Protein AF-G7H047-F1 (afdb_monomer_lite)

Secondary structure (DSSP, 8-state):
------HHHHHHHHHHHHHHHHHHHHHHHHHHHHHHHH--SS-SSHHHHHHHHHHHHHHHHHHHHHHHHHHHHHHHHHHHHHHHHHHHHHHHHHHHHH--

Foldseek 3Di:
DDPPDPLVVLVVVLVVLVVVLVVLVVVLVVVVVVVVVCPQVFDPDPVSVVVSVVVVVVVVVVSVVSVVVSVVSVVVSVVSVVVSVVVVVVVVVVVVVPPD

Organism: NCBI:txid1073574

InterPro domains:
  IPR036689 ESAT-6-like superfamily [SSF140453] (4-98)

Structure (mmCIF, N/CA/C/O backbone):
data_AF-G7H047-F1
#
_entry.id   AF-G7H047-F1
#
loop_
_atom_site.group_PDB
_atom_site.id
_atom_site.type_symbol
_atom_site.label_atom_id
_atom_site.label_alt_id
_atom_site.label_comp_id
_atom_site.label_asym_id
_atom_site.label_entity_id
_atom_site.label_seq_id
_atom_site.pdbx_PDB_ins_code
_atom_site.Cartn_x
_atom_site.Cartn_y
_atom_site.Cartn_z
_atom_site.occupancy
_atom_site.B_iso_or_equiv
_atom_site.auth_seq_id
_atom_site.auth_comp_id
_atom_site.auth_asym_id
_atom_site.auth_atom_id
_atom_site.pdbx_PDB_model_num
ATOM 1 N N . MET A 1 1 ? 34.529 -2.623 -17.248 1.00 36.81 1 MET A N 1
ATOM 2 C CA . MET A 1 1 ? 33.609 -3.587 -16.614 1.00 36.81 1 MET A CA 1
ATOM 3 C C . MET A 1 1 ? 32.209 -3.126 -16.977 1.00 36.81 1 MET A C 1
ATOM 5 O O . MET A 1 1 ? 31.799 -2.085 -16.490 1.00 36.81 1 MET A O 1
ATOM 9 N N . VAL A 1 2 ? 31.563 -3.771 -17.951 1.00 47.03 2 VAL A N 1
ATOM 10 C CA . VAL A 1 2 ? 30.205 -3.394 -18.374 1.00 47.03 2 VAL A CA 1
ATOM 11 C C . VAL A 1 2 ? 29.246 -4.102 -17.427 1.00 47.03 2 VAL A C 1
ATOM 13 O O . VAL A 1 2 ? 29.203 -5.330 -17.402 1.00 47.03 2 VAL A O 1
ATOM 16 N N . THR A 1 3 ? 28.541 -3.343 -16.596 1.00 52.94 3 THR A N 1
ATOM 17 C CA . THR A 1 3 ? 27.418 -3.835 -15.796 1.00 52.94 3 THR A CA 1
ATOM 18 C C . THR A 1 3 ? 26.299 -4.207 -16.759 1.00 52.94 3 THR A C 1
ATOM 20 O O . THR A 1 3 ? 25.560 -3.348 -17.230 1.00 52.94 3 THR A O 1
ATOM 23 N N . ARG A 1 4 ? 26.215 -5.490 -17.117 1.00 59.09 4 ARG A N 1
ATOM 24 C CA . ARG A 1 4 ? 25.092 -6.025 -17.883 1.00 59.09 4 ARG A CA 1
ATOM 25 C C . ARG A 1 4 ? 23.937 -6.195 -16.902 1.00 59.09 4 ARG A C 1
ATOM 27 O O . ARG A 1 4 ? 23.961 -7.104 -16.079 1.00 59.09 4 ARG A O 1
ATOM 34 N N . VAL A 1 5 ? 23.007 -5.25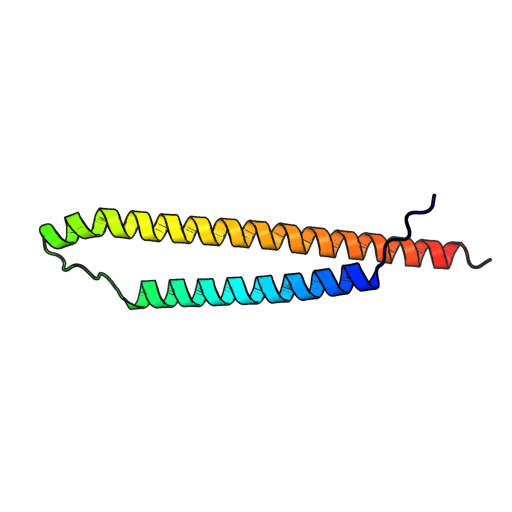0 -16.918 1.00 65.19 5 VAL A N 1
ATOM 35 C CA . VAL A 1 5 ? 21.757 -5.360 -16.166 1.00 65.19 5 VAL A CA 1
ATOM 36 C C . VAL A 1 5 ? 20.928 -6.466 -16.821 1.00 65.19 5 VAL A C 1
ATOM 38 O O . VAL A 1 5 ? 20.806 -6.504 -18.043 1.00 65.19 5 VAL A O 1
ATOM 41 N N . ASP A 1 6 ? 20.424 -7.402 -16.021 1.00 75.38 6 ASP A N 1
ATOM 42 C CA . ASP A 1 6 ? 19.525 -8.458 -16.489 1.00 75.38 6 ASP A CA 1
ATOM 43 C C . ASP A 1 6 ? 18.095 -7.900 -16.537 1.00 75.38 6 ASP A C 1
ATOM 45 O O . ASP A 1 6 ? 17.403 -7.809 -15.521 1.00 75.38 6 ASP A O 1
ATOM 49 N N . PHE A 1 7 ? 17.693 -7.427 -17.718 1.00 69.38 7 PHE A N 1
ATOM 50 C CA . PHE A 1 7 ? 16.418 -6.737 -17.925 1.00 69.38 7 PHE A CA 1
ATOM 51 C C . PHE A 1 7 ? 15.208 -7.640 -17.761 1.00 69.38 7 PHE A C 1
ATOM 53 O O . PHE A 1 7 ? 14.179 -7.183 -17.269 1.00 69.38 7 PHE A O 1
ATOM 60 N N . GLU A 1 8 ? 15.317 -8.906 -18.154 1.00 71.38 8 GLU A N 1
ATOM 61 C CA . GLU A 1 8 ? 14.228 -9.861 -17.976 1.00 71.38 8 GLU A CA 1
ATOM 62 C C . GLU A 1 8 ? 14.024 -10.157 -16.496 1.00 71.38 8 GLU A C 1
ATOM 64 O O . GLU A 1 8 ? 12.883 -10.146 -16.035 1.00 71.38 8 GLU A O 1
ATOM 69 N N . ALA A 1 9 ? 15.111 -10.307 -15.733 1.00 75.12 9 ALA A N 1
ATOM 70 C CA . ALA A 1 9 ? 15.025 -10.455 -14.286 1.00 75.12 9 ALA A CA 1
ATOM 71 C C . ALA A 1 9 ? 14.430 -9.211 -13.606 1.00 75.12 9 ALA A C 1
ATOM 73 O O . ALA A 1 9 ? 13.602 -9.345 -12.704 1.00 75.12 9 ALA A O 1
ATOM 74 N N . LEU A 1 10 ? 14.803 -8.002 -14.042 1.00 70.94 10 LEU A N 1
ATOM 75 C CA . LEU A 1 10 ? 14.236 -6.771 -13.484 1.00 70.94 10 LEU A CA 1
ATOM 76 C C . LEU A 1 10 ? 12.751 -6.613 -13.831 1.00 70.94 10 LEU A C 1
ATOM 78 O O . LEU A 1 10 ? 11.960 -6.300 -12.949 1.00 70.94 10 LEU A O 1
ATOM 82 N N . ARG A 1 11 ? 12.365 -6.866 -15.087 1.00 75.50 11 ARG A N 1
ATOM 83 C CA . ARG A 1 11 ? 10.971 -6.787 -15.544 1.00 75.50 11 ARG A CA 1
ATOM 84 C C . ARG A 1 11 ? 10.088 -7.789 -14.803 1.00 75.50 11 ARG A C 1
ATOM 86 O O . ARG A 1 11 ? 9.048 -7.403 -14.283 1.00 75.50 11 ARG A O 1
ATOM 93 N N . ALA A 1 12 ? 10.536 -9.039 -14.688 1.00 81.19 12 ALA A N 1
ATOM 94 C CA . ALA A 1 12 ? 9.830 -10.070 -13.932 1.00 81.19 12 ALA A CA 1
ATOM 95 C C . ALA A 1 12 ? 9.740 -9.734 -12.433 1.00 81.19 12 ALA A C 1
ATOM 97 O O . ALA A 1 12 ? 8.739 -10.042 -11.788 1.00 81.19 12 ALA A O 1
ATOM 98 N N . GLY A 1 13 ? 10.772 -9.096 -11.870 1.00 77.88 13 GLY A N 1
ATOM 99 C CA . GLY A 1 13 ? 10.755 -8.606 -10.492 1.00 77.88 13 GLY A CA 1
ATOM 100 C C . GLY A 1 13 ? 9.738 -7.484 -10.278 1.00 77.88 13 GLY A C 1
ATOM 101 O O . GLY A 1 13 ? 9.036 -7.483 -9.272 1.00 77.88 13 GLY A O 1
ATOM 102 N N . THR A 1 14 ? 9.614 -6.560 -11.231 1.00 77.31 14 THR A N 1
ATOM 103 C CA . THR A 1 14 ? 8.604 -5.495 -11.194 1.00 77.31 14 THR A CA 1
ATOM 104 C C . THR A 1 14 ? 7.184 -6.050 -11.293 1.00 77.31 14 THR A C 1
ATOM 106 O O . THR A 1 14 ? 6.346 -5.662 -10.488 1.00 77.31 14 THR A O 1
ATOM 109 N N . GLU A 1 15 ? 6.927 -7.002 -12.197 1.00 80.88 15 GLU A N 1
ATOM 110 C CA . GLU A 1 15 ? 5.621 -7.676 -12.316 1.00 80.88 15 GLU A CA 1
ATOM 111 C C . GLU A 1 15 ? 5.221 -8.363 -10.992 1.00 80.88 15 GLU A C 1
ATOM 113 O O . GLU A 1 15 ? 4.108 -8.183 -10.504 1.00 80.88 15 GLU A O 1
ATOM 118 N N . GLN A 1 16 ? 6.152 -9.065 -10.335 1.00 79.81 16 GLN A N 1
ATOM 119 C CA . GLN A 1 16 ? 5.905 -9.674 -9.017 1.00 79.81 16 GLN A CA 1
ATOM 120 C C . GLN A 1 16 ? 5.626 -8.636 -7.920 1.00 79.81 16 GLN A C 1
ATOM 122 O O . GLN A 1 16 ? 4.818 -8.872 -7.022 1.00 79.81 16 GLN A O 1
ATOM 127 N N . LEU A 1 17 ? 6.294 -7.481 -7.960 1.00 75.12 17 LEU A N 1
ATOM 128 C CA . LEU A 1 17 ? 6.045 -6.406 -7.000 1.00 75.12 17 LEU A CA 1
ATOM 129 C C . LEU A 1 17 ? 4.676 -5.745 -7.216 1.00 75.12 17 LEU A C 1
ATOM 131 O O . LEU A 1 17 ? 4.043 -5.351 -6.236 1.00 75.12 17 LEU A O 1
ATOM 135 N N . GLU A 1 18 ? 4.205 -5.651 -8.461 1.00 81.25 18 GLU A N 1
ATOM 136 C CA . GLU A 1 18 ? 2.845 -5.204 -8.780 1.00 81.25 18 GLU A CA 1
ATOM 137 C C . GLU A 1 18 ? 1.788 -6.182 -8.247 1.00 81.25 18 GLU A C 1
ATOM 139 O O . GLU A 1 18 ? 0.802 -5.745 -7.656 1.00 81.25 18 GLU A O 1
ATOM 144 N N . GLU A 1 19 ? 2.015 -7.494 -8.351 1.00 84.50 19 GLU A N 1
ATOM 145 C CA . GLU A 1 19 ? 1.115 -8.496 -7.760 1.00 84.50 19 GLU A CA 1
ATOM 146 C C . GLU A 1 19 ? 1.040 -8.367 -6.231 1.00 84.50 19 GLU A C 1
ATOM 148 O O . GLU A 1 19 ? -0.050 -8.304 -5.658 1.00 84.50 19 GLU A O 1
ATOM 153 N N . VAL A 1 20 ? 2.191 -8.253 -5.556 1.00 78.81 20 VAL A N 1
ATOM 154 C CA . VAL A 1 20 ? 2.243 -8.065 -4.094 1.00 78.81 20 VAL A CA 1
ATOM 155 C C . VAL A 1 20 ? 1.547 -6.768 -3.682 1.00 78.81 20 VAL A C 1
ATOM 157 O O . VAL A 1 20 ? 0.832 -6.738 -2.678 1.00 78.81 20 VAL A O 1
ATOM 160 N N . ARG A 1 21 ? 1.726 -5.691 -4.453 1.00 77.88 21 ARG A N 1
ATOM 161 C CA . ARG A 1 21 ? 1.024 -4.423 -4.236 1.00 77.88 21 ARG A CA 1
ATOM 162 C C . ARG A 1 21 ? -0.489 -4.631 -4.251 1.00 77.88 21 ARG A C 1
ATOM 164 O O . ARG A 1 21 ? -1.170 -4.226 -3.305 1.00 77.88 21 ARG A O 1
ATOM 171 N N . ASP A 1 22 ? -0.998 -5.268 -5.297 1.00 84.81 22 ASP A N 1
ATOM 172 C CA . ASP A 1 22 ? -2.430 -5.468 -5.494 1.00 84.81 22 ASP A CA 1
ATOM 173 C C . ASP A 1 22 ? -3.028 -6.353 -4.385 1.00 84.81 22 ASP A C 1
ATOM 175 O O . ASP A 1 22 ? -4.113 -6.061 -3.868 1.00 84.81 22 ASP A O 1
ATOM 179 N N . GLU A 1 23 ? -2.304 -7.386 -3.940 1.00 85.25 23 GLU A N 1
ATOM 180 C CA . GLU A 1 23 ? -2.705 -8.218 -2.801 1.00 85.25 23 GLU A CA 1
ATOM 181 C C . GLU A 1 23 ? -2.791 -7.423 -1.492 1.00 85.25 23 GLU A C 1
ATOM 183 O O . GLU A 1 23 ? -3.797 -7.504 -0.777 1.00 85.25 23 GLU A O 1
ATOM 188 N N . VAL A 1 24 ? -1.770 -6.622 -1.169 1.00 78.12 24 VAL A N 1
ATOM 189 C CA . VAL A 1 24 ? -1.753 -5.811 0.061 1.00 78.12 24 VAL A CA 1
ATOM 190 C C . VAL A 1 24 ? -2.889 -4.784 0.048 1.00 78.12 24 VAL A C 1
ATOM 192 O O . VAL A 1 24 ? -3.544 -4.559 1.075 1.00 78.12 24 VAL A O 1
ATOM 195 N N . GLN A 1 25 ? -3.174 -4.195 -1.113 1.00 82.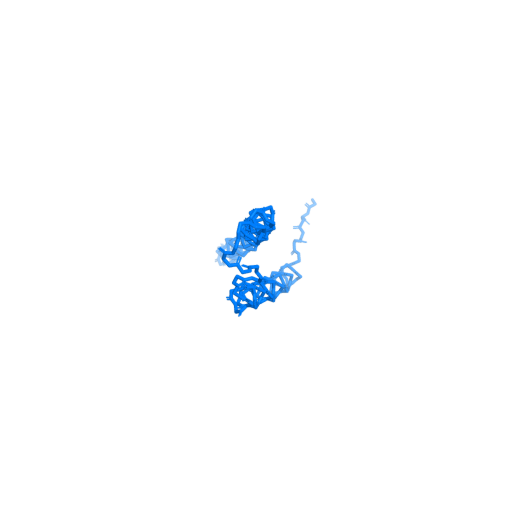19 25 GLN A N 1
ATOM 196 C CA . GLN A 1 25 ? -4.263 -3.239 -1.273 1.00 82.19 25 GLN A CA 1
ATOM 197 C C . GLN A 1 25 ? -5.628 -3.915 -1.068 1.00 82.19 25 GLN A C 1
ATOM 199 O O . GLN A 1 25 ? -6.457 -3.407 -0.310 1.00 82.19 25 GLN A O 1
ATOM 204 N N . GLN A 1 26 ? -5.833 -5.118 -1.619 1.00 87.12 26 GLN A N 1
ATOM 205 C CA . GLN A 1 26 ? -7.044 -5.909 -1.374 1.00 87.12 26 GLN A CA 1
ATOM 206 C C . GLN A 1 26 ? -7.217 -6.302 0.096 1.00 87.12 26 GLN A C 1
ATOM 208 O O . GLN A 1 26 ? -8.329 -6.220 0.624 1.00 87.12 26 GLN A O 1
ATOM 213 N N . ILE A 1 27 ? -6.148 -6.741 0.766 1.00 83.31 27 ILE A N 1
ATOM 214 C CA . ILE A 1 27 ? -6.190 -7.099 2.192 1.00 83.31 27 ILE A CA 1
ATOM 215 C C . ILE A 1 27 ? -6.614 -5.887 3.021 1.00 83.31 27 ILE A C 1
ATOM 217 O O . ILE A 1 27 ? -7.485 -6.008 3.882 1.00 83.31 27 ILE A O 1
ATOM 221 N N . THR A 1 28 ? -6.056 -4.717 2.721 1.00 79.62 28 THR A N 1
ATOM 222 C CA . THR A 1 28 ? -6.353 -3.474 3.442 1.00 79.62 28 THR A CA 1
ATOM 223 C C . THR A 1 28 ? -7.794 -3.038 3.233 1.00 79.62 28 THR A C 1
ATOM 225 O O . THR A 1 28 ? -8.500 -2.808 4.212 1.00 79.62 28 THR A O 1
ATOM 228 N N . SER A 1 29 ? -8.285 -3.039 1.991 1.00 83.50 29 SER A N 1
ATOM 229 C CA . SER A 1 29 ? -9.693 -2.733 1.713 1.00 83.50 29 SER A CA 1
ATOM 230 C C . SER A 1 29 ? -10.650 -3.716 2.393 1.00 83.50 29 SER A C 1
ATOM 232 O O . SER A 1 29 ? -11.691 -3.309 2.910 1.00 83.50 29 SER A O 1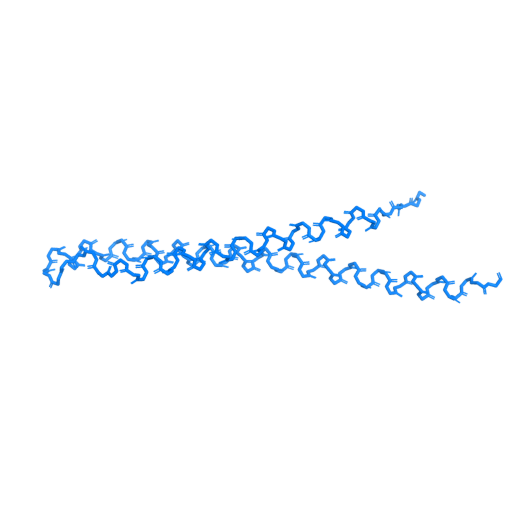
ATOM 234 N N . ARG A 1 30 ? -10.308 -5.013 2.451 1.00 84.06 30 ARG A N 1
ATOM 235 C CA . ARG A 1 30 ? -11.106 -6.010 3.186 1.00 84.06 30 ARG A CA 1
ATOM 236 C C . ARG A 1 30 ? -11.100 -5.742 4.687 1.00 84.06 30 ARG A C 1
ATOM 238 O O . ARG A 1 30 ? -12.145 -5.870 5.319 1.00 84.06 30 ARG A O 1
ATOM 245 N N . LEU A 1 31 ? -9.951 -5.388 5.258 1.00 79.44 31 LEU A N 1
ATOM 246 C CA . LEU A 1 31 ? -9.830 -5.095 6.682 1.00 79.44 31 LEU A CA 1
ATOM 247 C C . LEU A 1 31 ? -10.628 -3.838 7.056 1.00 79.44 31 LEU A C 1
ATOM 249 O O . LEU A 1 31 ? -11.429 -3.891 7.983 1.00 79.44 31 LEU A O 1
ATOM 253 N N . GLN A 1 32 ? -10.492 -2.760 6.280 1.00 76.69 32 GLN A N 1
ATOM 254 C CA . GLN A 1 32 ? -11.276 -1.531 6.437 1.00 76.69 32 GLN A CA 1
ATOM 255 C C . GLN A 1 32 ? -12.778 -1.804 6.325 1.00 76.69 32 GLN A C 1
ATOM 257 O O . GLN A 1 32 ? -13.552 -1.358 7.167 1.00 76.69 32 GLN A O 1
ATOM 262 N N . GLY A 1 33 ? -13.191 -2.596 5.330 1.00 76.88 33 GLY A N 1
ATOM 263 C CA . GLY A 1 33 ? -14.589 -2.986 5.161 1.00 76.88 33 GLY A CA 1
ATOM 264 C C . GLY A 1 33 ? -15.131 -3.789 6.345 1.00 76.88 33 GLY A C 1
ATOM 265 O O . GLY A 1 33 ? -16.260 -3.562 6.772 1.00 76.88 33 GLY A O 1
ATOM 266 N N . ARG A 1 34 ? -14.329 -4.699 6.914 1.00 77.38 34 ARG A N 1
ATOM 267 C CA . ARG A 1 34 ? -14.716 -5.477 8.101 1.00 77.38 34 ARG A CA 1
ATOM 268 C C . ARG A 1 34 ? -14.804 -4.616 9.358 1.00 77.38 34 ARG A C 1
ATOM 270 O O . ARG A 1 34 ? -15.795 -4.728 10.066 1.00 77.38 34 ARG A O 1
ATOM 277 N N . LEU A 1 35 ? -13.832 -3.737 9.592 1.00 70.69 35 LEU A N 1
ATOM 278 C CA . LEU A 1 35 ? -13.849 -2.802 10.722 1.00 70.69 35 LEU A CA 1
ATOM 279 C C . LEU A 1 35 ? -15.051 -1.851 10.641 1.00 70.69 35 LEU A C 1
ATOM 281 O O . LEU A 1 35 ? -15.754 -1.654 11.627 1.00 70.69 35 LEU A O 1
ATOM 285 N N . ALA A 1 36 ? -15.352 -1.324 9.451 1.00 69.81 36 ALA A N 1
ATOM 286 C CA . ALA A 1 36 ? -16.532 -0.489 9.239 1.00 69.81 36 ALA A CA 1
ATOM 287 C C . ALA A 1 36 ? -17.847 -1.261 9.463 1.00 69.81 36 ALA A C 1
ATOM 289 O O . ALA A 1 36 ? -18.810 -0.701 9.986 1.00 69.81 36 ALA A O 1
ATOM 290 N N . ALA A 1 37 ? -17.893 -2.542 9.079 1.00 69.56 37 ALA A N 1
ATOM 291 C CA . ALA A 1 37 ? -19.068 -3.396 9.246 1.00 69.56 37 ALA A CA 1
ATOM 292 C C . ALA A 1 37 ? -19.310 -3.837 10.699 1.00 69.56 37 ALA A C 1
ATOM 294 O O . ALA A 1 37 ? -20.456 -4.100 11.060 1.00 69.56 37 ALA A O 1
ATOM 295 N N . GLU A 1 38 ? -18.267 -3.916 11.530 1.00 66.06 38 GLU A N 1
ATOM 296 C CA . GLU A 1 38 ? -18.399 -4.249 12.956 1.00 66.06 38 GLU A CA 1
ATOM 297 C C . GLU A 1 38 ? -19.097 -3.138 13.765 1.00 66.06 38 GLU A C 1
ATOM 299 O O . GLU A 1 38 ? -19.673 -3.425 14.816 1.00 66.06 38 GLU A O 1
ATOM 304 N N . GLY A 1 39 ? -19.155 -1.903 13.248 1.00 61.00 39 GLY A N 1
ATOM 305 C CA . GLY A 1 39 ? -19.860 -0.786 13.885 1.00 61.00 39 GLY A CA 1
ATOM 306 C C . GLY A 1 39 ? -19.279 -0.403 15.255 1.00 61.00 39 GLY A C 1
ATOM 307 O O . GLY A 1 39 ? -18.220 -0.876 15.662 1.00 61.00 39 GLY A O 1
ATOM 308 N N . GLN A 1 40 ? -19.962 0.479 15.997 1.00 59.03 40 GLN A N 1
ATOM 309 C CA . GLN A 1 40 ? -19.553 0.805 17.369 1.00 59.03 40 GLN A CA 1
ATOM 310 C C . GLN A 1 40 ? -19.760 -0.434 18.260 1.00 59.03 40 GLN A C 1
ATOM 312 O O . GLN A 1 40 ? -20.882 -0.742 18.660 1.00 59.03 40 GLN A O 1
ATOM 317 N N . SER A 1 41 ? -18.677 -1.141 18.589 1.00 56.09 41 SER A N 1
ATOM 318 C CA . SER A 1 41 ? -18.705 -2.362 19.419 1.00 56.09 41 SER A CA 1
ATOM 319 C C . SER A 1 41 ? -19.113 -2.093 20.873 1.00 56.09 41 SER A C 1
ATOM 321 O O . SER A 1 41 ? -19.374 -3.014 21.645 1.00 56.09 41 SER A O 1
ATOM 323 N N . TRP A 1 42 ? -19.159 -0.818 21.251 1.00 63.34 42 TRP A N 1
ATOM 324 C CA . TRP A 1 42 ? -19.329 -0.351 22.613 1.00 63.34 42 TRP A CA 1
ATOM 325 C C . TRP A 1 42 ? -20.552 0.564 22.629 1.00 63.34 42 TRP A C 1
ATOM 327 O O . TRP A 1 42 ? -20.600 1.551 21.893 1.00 63.34 42 TRP A O 1
ATOM 337 N N . GLY A 1 43 ? -21.574 0.184 23.398 1.00 57.22 43 GLY A N 1
ATOM 338 C CA . GLY A 1 43 ? -22.841 0.910 23.477 1.00 57.22 43 GLY A CA 1
ATOM 339 C C . GLY A 1 43 ? -22.663 2.395 23.814 1.00 57.22 43 GLY A C 1
ATOM 340 O O . GLY A 1 43 ? -21.620 2.835 24.291 1.00 57.22 43 GLY A O 1
ATOM 341 N N . SER A 1 44 ? -23.706 3.191 23.581 1.00 64.88 44 SER A N 1
ATOM 342 C CA . SER A 1 44 ? -23.681 4.648 23.784 1.00 64.88 44 SER A CA 1
ATOM 343 C C . SER A 1 44 ? -23.697 5.085 25.258 1.00 64.88 44 SER A C 1
ATOM 345 O O . SER A 1 44 ? -24.014 6.238 25.548 1.00 64.88 44 SER A O 1
ATOM 347 N N . ASP A 1 45 ? -23.435 4.179 26.201 1.00 69.38 45 ASP A N 1
ATOM 348 C CA . ASP A 1 45 ? -23.365 4.494 27.622 1.00 69.38 45 ASP A CA 1
ATOM 349 C C . ASP A 1 45 ? -21.997 5.099 27.994 1.00 69.38 45 ASP A C 1
ATOM 351 O O . ASP A 1 45 ? -21.001 4.998 27.272 1.00 69.38 45 ASP A O 1
ATOM 355 N N . THR A 1 46 ? -21.937 5.812 29.120 1.00 67.19 46 THR A N 1
ATOM 356 C CA . THR A 1 46 ? -20.708 6.494 29.564 1.00 67.19 46 THR A CA 1
ATOM 357 C C . THR A 1 46 ? -19.502 5.542 29.687 1.00 67.19 46 THR A C 1
ATOM 359 O O . THR A 1 46 ? -18.407 5.918 29.259 1.00 67.19 46 THR A O 1
ATOM 362 N N . PRO A 1 47 ? -19.651 4.302 30.202 1.00 69.12 47 PRO A N 1
ATOM 363 C CA . PRO A 1 47 ? -18.566 3.321 30.199 1.00 69.12 47 PRO A CA 1
ATOM 364 C C . PRO A 1 47 ? -18.153 2.881 28.787 1.00 69.12 47 PRO A C 1
ATOM 366 O O . PRO A 1 47 ? -16.957 2.860 28.498 1.00 69.12 47 PRO A O 1
ATOM 369 N N . GLY A 1 48 ? -19.111 2.588 27.900 1.00 61.62 48 GLY A N 1
ATOM 370 C CA . GLY A 1 48 ? -18.849 2.183 26.518 1.00 61.62 48 GLY A CA 1
ATOM 371 C C . GLY A 1 48 ? -18.141 3.261 25.704 1.00 61.62 48 GLY A C 1
ATOM 372 O O . GLY A 1 48 ? -17.150 2.975 25.039 1.00 61.62 48 GLY A O 1
ATOM 373 N N . SER A 1 49 ? -18.556 4.522 25.833 1.00 64.25 49 SER A N 1
ATOM 374 C CA . SER A 1 49 ? -17.918 5.653 25.141 1.00 64.25 49 SER A CA 1
ATOM 375 C C . SER A 1 49 ? -16.499 5.951 25.642 1.00 64.25 49 SER A C 1
ATOM 377 O O . SER A 1 49 ? -15.616 6.256 24.841 1.00 64.25 49 SER A O 1
ATOM 379 N N . THR A 1 50 ? -16.241 5.801 26.946 1.00 67.81 50 THR A N 1
ATOM 380 C CA . THR A 1 50 ? -14.897 5.991 27.521 1.00 67.81 50 THR A CA 1
ATOM 381 C C . THR A 1 50 ? -13.943 4.864 27.114 1.00 67.81 50 THR A C 1
ATOM 383 O O . THR A 1 50 ? -12.770 5.114 26.847 1.00 67.81 50 THR A O 1
ATOM 386 N N . HIS A 1 51 ? -14.435 3.623 27.044 1.00 61.62 51 HIS A N 1
ATOM 387 C CA . HIS A 1 51 ? -13.636 2.470 26.621 1.00 61.62 51 HIS A CA 1
ATOM 388 C C . HIS A 1 51 ? -13.376 2.469 25.106 1.00 61.62 51 HIS A C 1
ATOM 390 O O . HIS A 1 51 ? -12.276 2.130 24.671 1.00 61.62 51 HIS A O 1
ATOM 396 N N . ALA A 1 52 ? -14.356 2.915 24.310 1.00 64.62 52 ALA A N 1
ATOM 397 C CA . ALA A 1 52 ? -14.238 3.031 22.861 1.00 64.62 52 ALA A CA 1
ATOM 398 C C . ALA A 1 52 ? -13.139 4.009 22.436 1.00 64.62 52 ALA A C 1
ATOM 400 O O . ALA A 1 52 ? -12.386 3.685 21.526 1.00 64.62 52 ALA A O 1
ATOM 401 N N . ALA A 1 53 ? -13.008 5.158 23.113 1.00 65.88 53 ALA A N 1
ATOM 402 C CA . ALA A 1 53 ? -12.087 6.227 22.716 1.00 65.88 53 ALA A CA 1
ATOM 403 C C . ALA A 1 53 ? -10.633 5.751 22.523 1.00 65.88 53 ALA A C 1
ATOM 405 O O . ALA A 1 53 ? -9.986 6.115 21.546 1.00 65.88 53 ALA A O 1
ATOM 406 N N . GLY A 1 54 ? -10.125 4.894 23.416 1.00 65.75 54 GLY A N 1
ATOM 407 C CA . GLY A 1 54 ? -8.761 4.365 23.303 1.00 65.75 54 GLY A CA 1
ATOM 408 C C . GLY A 1 54 ? -8.578 3.353 22.167 1.00 65.75 54 GLY A C 1
ATOM 409 O O . GLY A 1 54 ? -7.508 3.298 21.565 1.00 65.75 54 GLY A O 1
ATOM 410 N N . TYR A 1 55 ? -9.617 2.573 21.860 1.00 64.12 55 TYR A N 1
ATOM 411 C CA . TYR A 1 55 ? -9.589 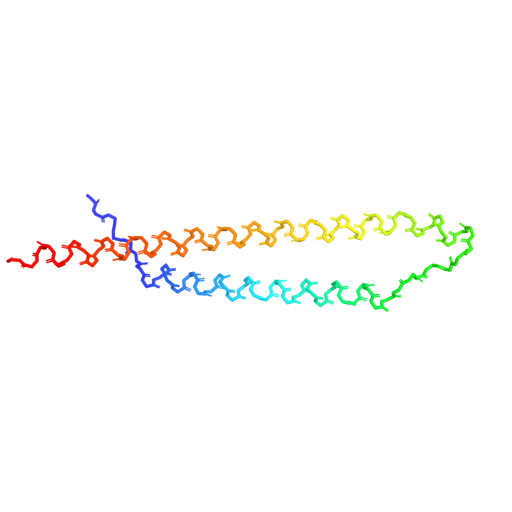1.569 20.796 1.00 64.12 55 TYR A CA 1
ATOM 412 C C . TYR A 1 55 ? -9.762 2.201 19.416 1.00 64.12 55 TYR A C 1
ATOM 414 O O . TYR A 1 55 ? -8.939 1.955 18.541 1.00 64.12 55 TYR A O 1
ATOM 422 N N . THR A 1 56 ? -10.743 3.091 19.241 1.00 69.31 56 THR A N 1
ATOM 423 C CA . THR A 1 56 ? -10.970 3.772 17.958 1.00 69.31 56 THR A CA 1
ATOM 424 C C . THR A 1 56 ? -9.760 4.589 17.517 1.00 69.31 56 THR A C 1
ATOM 426 O O . THR A 1 56 ? -9.399 4.563 16.343 1.00 69.31 56 THR A O 1
ATOM 429 N N . ASP A 1 57 ? -9.074 5.254 18.451 1.00 71.56 57 ASP A N 1
ATOM 430 C CA . ASP A 1 57 ? -7.853 6.005 18.143 1.00 71.56 57 ASP A CA 1
ATOM 431 C C . ASP A 1 57 ? -6.702 5.090 17.705 1.00 71.56 57 ASP A C 1
ATOM 433 O O . ASP A 1 57 ? -5.886 5.462 16.858 1.00 71.56 57 ASP A O 1
ATOM 437 N N . GLN A 1 58 ? -6.591 3.903 18.302 1.00 70.50 58 GLN A N 1
ATOM 438 C CA . GLN A 1 58 ? -5.534 2.949 17.985 1.00 70.50 58 GLN A CA 1
ATOM 439 C C . GLN A 1 58 ? -5.808 2.203 16.674 1.00 70.50 58 GLN A C 1
ATOM 441 O O . GLN A 1 58 ? -4.876 1.983 15.893 1.00 70.50 58 GLN A O 1
ATOM 446 N N . ASP A 1 59 ? -7.069 1.883 16.399 1.00 69.88 59 ASP A N 1
ATOM 447 C CA . ASP A 1 59 ? -7.515 1.297 15.138 1.00 69.88 59 ASP A CA 1
ATOM 448 C C . ASP A 1 59 ? -7.255 2.265 13.981 1.00 69.88 59 ASP A C 1
ATOM 450 O O . ASP A 1 59 ? -6.604 1.890 13.003 1.00 69.88 59 ASP A O 1
ATOM 454 N N . GLN A 1 60 ? -7.646 3.536 14.136 1.00 73.69 60 GLN A N 1
ATOM 455 C CA . GLN A 1 60 ? -7.387 4.583 13.146 1.00 73.69 60 GLN A CA 1
ATOM 456 C C . GLN A 1 60 ? -5.883 4.742 12.887 1.00 73.69 60 GLN A C 1
ATOM 458 O O . GLN A 1 60 ? -5.444 4.650 11.746 1.00 73.69 60 GLN A O 1
ATOM 463 N N . LYS A 1 61 ? -5.059 4.862 13.939 1.00 78.12 61 LYS A N 1
ATOM 464 C CA . LYS A 1 61 ? -3.591 4.953 13.799 1.00 78.12 61 LYS A CA 1
ATOM 465 C C . LYS A 1 61 ? -2.987 3.748 13.086 1.00 78.12 61 LYS A C 1
ATOM 467 O O . LYS A 1 61 ? -2.019 3.891 12.341 1.00 78.12 61 LYS A O 1
ATOM 472 N N . THR A 1 62 ? -3.521 2.558 13.338 1.00 74.62 62 THR A N 1
ATOM 473 C CA . THR A 1 62 ? -3.053 1.333 12.685 1.00 74.62 62 THR A CA 1
ATOM 474 C C . THR A 1 62 ? -3.419 1.348 11.204 1.00 74.62 62 THR A C 1
ATOM 476 O O . THR A 1 62 ? -2.580 0.997 10.376 1.00 74.62 62 THR A O 1
ATOM 479 N N . MET A 1 63 ? -4.625 1.803 10.856 1.00 76.75 63 MET A N 1
ATOM 480 C CA . MET A 1 63 ? -5.060 1.942 9.462 1.00 76.75 63 MET A CA 1
ATOM 481 C C . MET A 1 63 ? -4.242 2.987 8.716 1.00 76.75 63 MET A C 1
ATOM 483 O O . MET A 1 63 ? -3.680 2.672 7.668 1.00 76.75 63 MET A O 1
ATOM 487 N N . ASP A 1 64 ? -4.051 4.163 9.307 1.00 82.50 64 ASP A N 1
ATOM 488 C CA . ASP A 1 64 ? -3.227 5.227 8.735 1.00 82.50 64 ASP A CA 1
ATOM 489 C C . ASP A 1 64 ? -1.772 4.755 8.522 1.00 82.50 64 ASP A C 1
ATOM 491 O O . ASP A 1 64 ? -1.116 5.089 7.531 1.00 82.50 64 ASP A O 1
ATOM 495 N N . ALA A 1 65 ? -1.232 3.942 9.439 1.00 79.62 65 ALA A N 1
ATOM 496 C CA . ALA A 1 65 ? 0.107 3.371 9.301 1.00 79.62 65 ALA A CA 1
ATOM 497 C C . ALA A 1 65 ? 0.196 2.337 8.164 1.00 79.62 65 ALA A C 1
ATOM 499 O O . ALA A 1 65 ? 1.218 2.277 7.474 1.00 79.62 65 ALA A O 1
ATOM 500 N N . VAL A 1 66 ? -0.845 1.525 7.961 1.00 79.25 66 VAL A N 1
ATOM 501 C CA . VAL A 1 66 ? -0.923 0.565 6.849 1.00 79.25 66 VAL A CA 1
ATOM 502 C C . VAL A 1 66 ? -1.040 1.302 5.514 1.00 79.25 66 VAL A C 1
ATOM 504 O O . VAL A 1 66 ? -0.272 1.008 4.597 1.00 79.25 66 VAL A O 1
ATOM 507 N N . GLU A 1 67 ? -1.902 2.315 5.417 1.00 81.88 67 GLU A N 1
ATOM 508 C CA . GLU A 1 67 ? -2.054 3.135 4.208 1.00 81.88 67 GLU A CA 1
ATOM 509 C C . GLU A 1 67 ? -0.756 3.849 3.815 1.00 81.88 67 GLU A C 1
ATOM 511 O O . GLU A 1 67 ? -0.365 3.842 2.643 1.00 81.88 67 GLU A O 1
ATOM 516 N N . ASN A 1 68 ? -0.024 4.401 4.787 1.00 83.25 68 ASN A N 1
ATOM 517 C CA . ASN A 1 68 ? 1.278 5.022 4.531 1.00 83.25 68 ASN A CA 1
ATOM 518 C C . ASN A 1 68 ? 2.309 4.022 3.988 1.00 83.25 68 ASN A C 1
ATOM 520 O O . ASN A 1 68 ? 3.094 4.353 3.093 1.00 83.25 68 ASN A O 1
ATOM 524 N N . ARG A 1 69 ? 2.310 2.782 4.492 1.00 79.19 69 ARG A N 1
ATOM 525 C CA . ARG A 1 69 ? 3.208 1.728 3.993 1.00 79.19 69 ARG A CA 1
ATOM 526 C C . ARG A 1 69 ? 2.854 1.313 2.570 1.00 79.19 69 ARG A C 1
ATOM 528 O O . ARG A 1 69 ? 3.759 1.152 1.760 1.00 79.19 69 ARG A O 1
ATOM 535 N N . ILE A 1 70 ? 1.566 1.202 2.252 1.00 79.50 70 ILE A N 1
ATOM 536 C CA . ILE A 1 70 ? 1.090 0.902 0.892 1.00 79.50 70 ILE A CA 1
ATOM 537 C C . ILE A 1 70 ? 1.475 2.017 -0.067 1.00 79.50 70 ILE A C 1
ATOM 539 O O . ILE A 1 70 ? 2.037 1.753 -1.121 1.00 79.50 70 ILE A O 1
ATOM 543 N N . THR A 1 71 ? 1.253 3.267 0.330 1.00 82.69 71 THR A N 1
ATOM 544 C CA . THR A 1 71 ? 1.651 4.435 -0.464 1.00 82.69 71 THR A CA 1
ATOM 545 C C . THR A 1 71 ? 3.150 4.419 -0.753 1.00 82.69 71 THR A C 1
ATOM 547 O O . THR A 1 71 ? 3.566 4.644 -1.886 1.00 82.69 71 THR A O 1
ATOM 550 N N . THR A 1 72 ? 3.964 4.088 0.252 1.00 84.62 72 THR A N 1
ATOM 551 C CA . THR A 1 72 ? 5.417 3.954 0.085 1.00 84.62 72 THR A CA 1
ATOM 552 C C . THR A 1 72 ? 5.772 2.827 -0.889 1.00 84.62 72 THR A C 1
ATOM 554 O O . THR A 1 72 ? 6.604 3.021 -1.771 1.00 84.62 72 THR A O 1
ATOM 557 N N . LEU A 1 73 ? 5.136 1.658 -0.764 1.00 80.44 73 LEU A N 1
ATOM 558 C CA . LEU A 1 73 ? 5.344 0.532 -1.680 1.00 80.44 73 LEU A CA 1
ATOM 559 C C . LEU A 1 73 ? 4.973 0.900 -3.123 1.00 80.44 73 LEU A C 1
ATOM 561 O O . LEU A 1 73 ? 5.757 0.621 -4.026 1.00 80.44 73 LEU A O 1
ATOM 565 N N . ASN A 1 74 ? 3.850 1.592 -3.330 1.00 80.44 74 ASN A N 1
ATOM 566 C CA . ASN A 1 74 ? 3.424 2.069 -4.649 1.00 80.44 74 ASN A CA 1
ATOM 567 C C . ASN A 1 74 ? 4.487 2.969 -5.281 1.00 80.44 74 ASN A C 1
ATOM 569 O O . ASN A 1 74 ? 4.903 2.727 -6.407 1.00 80.44 74 ASN A O 1
ATOM 573 N N . GLN A 1 75 ? 5.000 3.943 -4.525 1.00 85.38 75 GLN A N 1
ATOM 574 C CA . GLN A 1 75 ? 6.045 4.850 -5.006 1.00 85.38 75 GLN A CA 1
ATOM 575 C C . GLN A 1 75 ? 7.330 4.113 -5.411 1.00 85.38 75 GLN A C 1
ATOM 577 O O . GLN A 1 75 ? 7.979 4.492 -6.386 1.00 85.38 75 GLN A O 1
ATOM 582 N N . TYR A 1 76 ? 7.704 3.057 -4.681 1.00 79.31 76 TYR A N 1
ATOM 583 C CA . TYR A 1 76 ? 8.854 2.226 -5.038 1.00 79.31 76 TYR A CA 1
ATOM 584 C C . TYR A 1 76 ? 8.631 1.457 -6.341 1.00 79.31 76 TYR A C 1
ATOM 586 O O . TYR A 1 76 ? 9.525 1.436 -7.188 1.00 79.31 76 TYR A O 1
ATOM 594 N N . VAL A 1 77 ? 7.458 0.842 -6.506 1.00 80.00 77 VAL A N 1
ATOM 595 C CA . VAL A 1 77 ? 7.100 0.107 -7.728 1.00 80.00 77 VAL A CA 1
ATOM 596 C C . VAL A 1 77 ? 7.063 1.050 -8.926 1.00 80.00 77 VAL A C 1
ATOM 598 O O . VAL A 1 77 ? 7.740 0.788 -9.916 1.00 80.00 77 VAL A O 1
ATOM 601 N N . ASP A 1 78 ? 6.384 2.191 -8.801 1.00 82.88 78 ASP A N 1
ATOM 602 C CA . ASP A 1 78 ? 6.290 3.196 -9.862 1.00 82.88 78 ASP A CA 1
ATOM 603 C C . ASP A 1 78 ? 7.682 3.698 -10.278 1.00 82.88 78 ASP A C 1
ATOM 605 O O . ASP A 1 78 ? 7.997 3.770 -11.466 1.00 82.88 78 ASP A O 1
ATOM 609 N N . GLY A 1 79 ? 8.564 3.967 -9.308 1.00 82.69 79 GLY A N 1
ATOM 610 C CA . GLY A 1 79 ? 9.939 4.389 -9.577 1.00 82.69 79 GLY A CA 1
ATOM 611 C C . GLY A 1 79 ? 10.771 3.334 -10.315 1.00 82.69 79 GLY A C 1
ATOM 612 O O . GLY A 1 79 ? 11.557 3.679 -11.204 1.00 82.69 79 GLY A O 1
ATOM 613 N N . LEU A 1 80 ? 10.594 2.050 -9.987 1.00 79.94 80 LEU A N 1
ATOM 614 C CA . LEU A 1 80 ? 11.254 0.945 -10.689 1.00 79.94 80 LEU A CA 1
ATOM 615 C C . LEU A 1 80 ? 10.716 0.787 -12.115 1.00 79.94 80 LEU A C 1
ATOM 617 O O . LEU A 1 80 ? 11.509 0.664 -13.051 1.00 79.94 80 LEU A O 1
ATOM 621 N N . THR A 1 81 ? 9.396 0.846 -12.291 1.00 78.69 81 THR A N 1
ATOM 622 C CA . THR A 1 81 ? 8.739 0.763 -13.601 1.00 78.69 81 THR A CA 1
ATOM 623 C C . THR A 1 81 ? 9.154 1.923 -14.504 1.00 78.69 81 THR A C 1
ATOM 625 O O . THR A 1 81 ? 9.560 1.702 -15.645 1.00 78.69 81 THR A O 1
ATOM 628 N N . GLU A 1 82 ? 9.145 3.159 -13.999 1.00 82.25 82 GLU A N 1
ATOM 629 C CA . GLU A 1 82 ? 9.618 4.327 -14.748 1.00 82.25 82 GLU A CA 1
ATOM 630 C C . GLU A 1 82 ? 11.102 4.228 -15.115 1.00 82.25 82 GLU A C 1
ATOM 632 O O . GLU A 1 82 ? 11.498 4.586 -16.229 1.00 82.25 82 GLU A O 1
ATOM 637 N N . GLY A 1 83 ? 11.938 3.770 -14.178 1.00 79.38 83 GLY A N 1
ATOM 638 C CA . GLY A 1 83 ? 13.367 3.572 -14.407 1.00 79.38 83 GLY A CA 1
ATOM 639 C C . GLY A 1 83 ? 13.622 2.566 -15.528 1.00 79.38 83 GLY A C 1
ATOM 640 O O . GLY A 1 83 ? 14.424 2.831 -16.426 1.00 79.38 83 GLY A O 1
ATOM 641 N N . LEU A 1 84 ? 12.878 1.458 -15.521 1.00 74.75 84 LEU A N 1
ATOM 642 C CA . LEU A 1 84 ? 12.917 0.449 -16.574 1.00 74.75 84 LEU A CA 1
ATOM 643 C C . LEU A 1 84 ? 12.463 1.001 -17.925 1.00 74.75 84 LEU A C 1
ATOM 645 O O . LEU A 1 84 ? 13.170 0.828 -18.914 1.00 74.75 84 LEU A O 1
ATOM 649 N N . GLN A 1 85 ? 11.338 1.716 -17.976 1.00 75.38 85 GLN A N 1
ATOM 650 C CA . GLN A 1 85 ? 10.830 2.309 -19.217 1.00 75.38 85 GLN A CA 1
ATOM 651 C C . GLN A 1 85 ? 11.818 3.311 -19.828 1.00 75.38 85 GLN A C 1
ATOM 653 O O . GLN A 1 85 ? 12.090 3.263 -21.029 1.00 75.38 85 GLN A O 1
ATOM 658 N N . LYS A 1 86 ? 12.401 4.198 -19.008 1.00 76.94 86 LYS A N 1
ATOM 659 C CA . LYS A 1 86 ? 13.417 5.166 -19.458 1.00 76.94 86 LYS A CA 1
ATOM 660 C C . LYS A 1 86 ? 14.659 4.462 -19.990 1.00 76.94 86 LYS A C 1
ATOM 662 O O . LYS A 1 86 ? 15.217 4.886 -21.003 1.00 76.94 86 LYS A O 1
ATOM 667 N N . PHE A 1 87 ? 15.087 3.390 -19.330 1.00 70.50 87 PHE A N 1
ATOM 668 C CA . PHE A 1 87 ? 16.242 2.622 -19.765 1.00 70.50 87 PHE A CA 1
ATOM 669 C C . PHE A 1 87 ? 15.981 1.905 -21.099 1.00 70.50 87 PHE A C 1
ATOM 671 O O . PHE A 1 87 ? 16.760 2.081 -22.032 1.00 70.50 87 PHE A O 1
ATOM 678 N N . VAL A 1 88 ? 14.863 1.181 -21.228 1.00 67.25 88 VAL A N 1
ATOM 679 C CA . VAL A 1 88 ? 14.476 0.480 -22.468 1.00 67.25 88 VAL A CA 1
ATOM 680 C C . VAL A 1 88 ? 14.350 1.457 -23.635 1.00 67.25 88 VAL A C 1
ATOM 682 O O . VAL A 1 88 ? 14.942 1.235 -24.687 1.00 67.25 88 VAL A O 1
ATOM 685 N N . GLY A 1 89 ? 13.679 2.59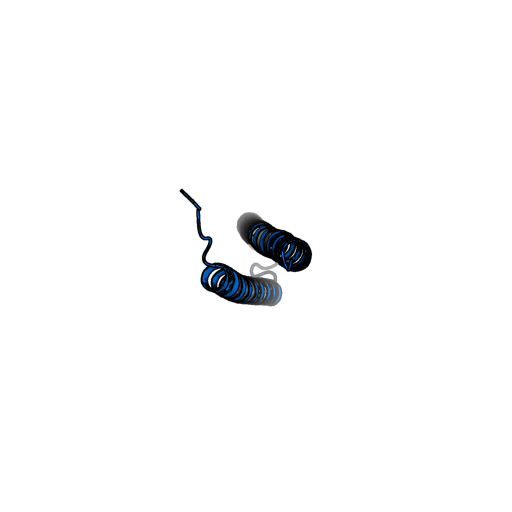6 -23.437 1.00 64.25 89 GLY A N 1
ATOM 686 C CA . GLY A 1 89 ? 13.588 3.628 -24.473 1.00 64.25 89 GLY A CA 1
ATOM 687 C C . GLY A 1 89 ? 14.957 4.187 -24.884 1.00 64.25 89 GLY A C 1
ATOM 688 O O . GLY A 1 89 ? 15.174 4.522 -26.051 1.00 64.25 89 GLY A O 1
ATOM 689 N N . THR A 1 90 ? 15.910 4.249 -23.949 1.00 64.75 90 THR A N 1
ATOM 690 C CA . THR A 1 90 ? 17.290 4.671 -24.229 1.00 64.75 90 THR A CA 1
ATOM 691 C C . THR A 1 90 ? 18.068 3.596 -24.992 1.00 64.75 90 THR A C 1
ATOM 693 O O . THR A 1 90 ? 18.811 3.937 -25.912 1.00 64.75 90 THR A O 1
ATOM 696 N N . GLU A 1 91 ? 17.895 2.310 -24.672 1.00 62.59 91 GLU A N 1
ATOM 697 C CA . GLU A 1 91 ? 18.525 1.214 -25.420 1.00 62.59 91 GLU A CA 1
ATOM 698 C C . GLU A 1 91 ? 17.965 1.059 -26.836 1.00 62.59 91 GLU A C 1
ATOM 700 O O . GLU A 1 91 ? 18.760 0.939 -27.766 1.00 62.59 91 GLU A O 1
ATOM 705 N N . ASP A 1 92 ? 16.653 1.162 -27.048 1.00 60.12 92 ASP A N 1
ATOM 706 C CA . ASP A 1 92 ? 16.060 1.149 -28.395 1.00 60.12 92 ASP A CA 1
ATOM 707 C C . ASP A 1 92 ? 16.564 2.325 -29.245 1.00 60.12 92 ASP A C 1
ATOM 709 O O . ASP A 1 92 ? 16.933 2.175 -30.419 1.00 60.12 92 ASP A O 1
ATOM 713 N N . THR A 1 93 ? 16.661 3.507 -28.631 1.00 60.34 93 THR A N 1
ATOM 714 C CA . THR A 1 93 ? 17.207 4.703 -29.286 1.00 60.34 93 THR A CA 1
ATOM 715 C C . THR A 1 93 ? 18.692 4.541 -29.603 1.00 60.34 93 THR A C 1
ATOM 717 O O . THR A 1 93 ? 19.142 4.956 -30.666 1.00 60.34 93 THR A O 1
ATOM 720 N N . ASN A 1 94 ? 19.479 3.927 -28.720 1.00 57.44 94 ASN A N 1
ATOM 721 C CA . ASN A 1 94 ? 20.899 3.688 -28.973 1.00 57.44 94 ASN A CA 1
ATOM 722 C C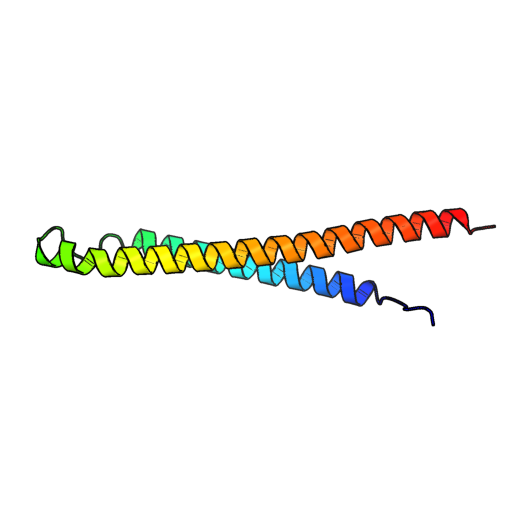 . ASN A 1 94 ? 21.110 2.601 -30.035 1.00 57.44 94 ASN A C 1
ATOM 724 O O . ASN A 1 94 ? 21.935 2.770 -30.929 1.00 57.44 94 ASN A O 1
ATOM 728 N N . THR A 1 95 ? 20.335 1.520 -29.997 1.00 58.81 95 THR A N 1
ATOM 729 C CA . THR A 1 95 ? 20.458 0.391 -30.929 1.00 58.81 95 THR A CA 1
ATOM 730 C C . THR A 1 95 ? 20.096 0.810 -32.355 1.00 58.81 95 THR A C 1
ATOM 732 O O . THR A 1 95 ? 20.815 0.478 -33.293 1.00 58.81 95 THR A O 1
ATOM 735 N N . SER A 1 96 ? 19.061 1.639 -32.527 1.00 57.78 96 SER A N 1
ATOM 736 C CA . SER A 1 96 ? 18.711 2.246 -33.823 1.00 57.78 96 SER A CA 1
ATOM 737 C C . SER A 1 96 ? 19.741 3.265 -34.332 1.00 57.78 96 SER A C 1
ATOM 739 O O . SER A 1 96 ? 19.833 3.496 -35.536 1.00 57.78 96 SER A O 1
ATOM 741 N N . ARG A 1 97 ? 20.558 3.851 -33.446 1.00 52.59 97 ARG A N 1
ATOM 742 C CA . ARG A 1 97 ? 21.610 4.821 -33.800 1.00 52.59 97 ARG A CA 1
ATOM 743 C C . ARG A 1 97 ? 22.950 4.178 -34.167 1.00 52.59 97 ARG A C 1
ATOM 745 O O . ARG A 1 97 ? 23.746 4.823 -34.844 1.00 52.59 97 ARG A O 1
ATOM 752 N N . TYR A 1 98 ? 23.198 2.945 -33.721 1.00 52.19 98 TYR A N 1
ATOM 753 C CA . TYR A 1 98 ? 24.448 2.207 -33.951 1.00 52.19 98 TYR A CA 1
ATOM 754 C C . TYR A 1 98 ? 24.315 1.031 -34.935 1.00 52.19 98 TYR A C 1
ATOM 756 O O . TYR A 1 98 ? 25.286 0.307 -35.137 1.00 52.19 98 TYR A O 1
ATOM 764 N N . GLN A 1 99 ? 23.164 0.856 -35.595 1.00 50.12 99 GLN A N 1
ATOM 765 C CA . GLN A 1 99 ? 23.079 0.061 -36.825 1.00 50.12 99 GLN A CA 1
ATOM 766 C C . GLN A 1 99 ? 23.655 0.867 -38.006 1.00 50.12 99 GLN A C 1
ATOM 768 O O . GLN A 1 99 ? 22.917 1.464 -38.789 1.00 50.12 99 GLN A O 1
ATOM 773 N N . VAL A 1 100 ? 24.989 0.897 -38.099 1.00 44.88 100 VAL A N 1
ATOM 774 C CA . VAL A 1 100 ? 25.773 1.213 -39.308 1.00 44.88 100 VAL A CA 1
ATOM 775 C C . VAL A 1 100 ? 26.743 0.066 -39.545 1.00 44.88 100 VAL A C 1
ATOM 777 O O . VAL A 1 100 ? 27.375 -0.362 -38.553 1.00 44.88 100 VAL A O 1
#

Radius of gyration: 23.03 Å; chains: 1; bounding box: 57×17×70 Å

Sequence (100 aa):
MVTRVDFEALRAGTEQLEEVRDEVQQITSRLQGRLAAEGQSWGSDTPGSTHAAGYTDQDQKTMDAVENRITTLNQYVDGLTEGLQKFVGTEDTNTSRYQV

pLDDT: mean 71.7, std 10.4, range [36.81, 87.12]